Protein AF-A0A2S5KHB5-F1 (afdb_monome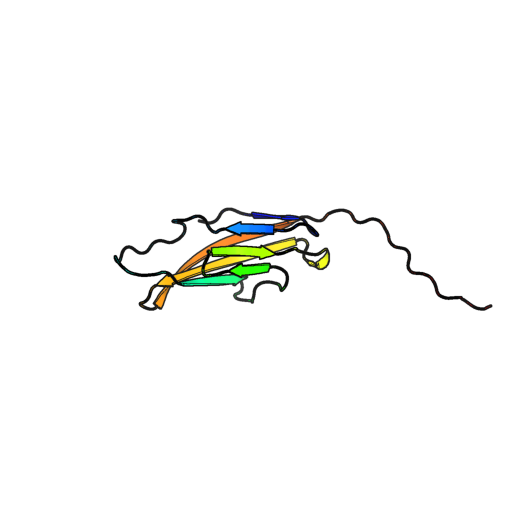r)

Radius of gyration: 19.26 Å; Cα contacts (8 Å, |Δi|>4): 192; chains: 1; bounding box: 42×36×66 Å

Solvent-accessible surface area (backbone atoms only — not comparable to full-atom values): 6586 Å² total; per-residue (Å²): 118,56,73,73,46,77,42,41,39,83,34,84,38,76,50,63,64,61,87,76,67,68,82,78,88,59,88,86,66,57,75,46,51,50,72,26,28,68,87,68,45,76,55,58,94,45,50,44,72,42,53,91,74,42,30,37,37,32,48,40,46,83,90,56,51,43,76,46,51,36,29,40,37,40,27,43,83,88,67,57,71,54,72,44,55,32,42,40,34,30,40,80,66,94,75,81,89,82,82,79,83,80,78,75,86,76,130

Sequence (107 aa):
VISAQSATEDSSFSFTVPAGTFSDVDAGDSLTYTATLADGSALPSWLSFDASTGTFSGTPDNGDVGSLSITVTATDTSGASVSSSFSLTVANTNDAPTADSVSNQSA

Mean predicted aligned error: 5.88 Å

Secondary structure (DSSP, 8-state):
-PPPEEEETTS-EEEEPPTTSS--SSTTPPPEEEEEETTSPPPPTTEEEETTTTEEEE---GGG-EEEEEEEEEE-TTS-EEEEEEEEEEE---PPPP---------

pLDDT: mean 92.15, std 9.44, range [58.28, 98.81]

InterPro domains:
  IPR006644 Dystroglycan-type cadherin-like [SM00736] (2-97)
  IPR013783 Immunoglobulin-like fold [G3DSA:2.60.40.10] (1-99)
  IPR015919 Cadherin-like superfamily [SSF49313] (4-95)

Nearest PDB structures (foldseek):
  8uf4-assembly1_C  TM=8.888E-01  e=1.451E-06  Homo sapiens
  8yt8-assembly1_O  TM=8.908E-01  e=1.802E-06  Mus musculus
  9c3c-assembly1_A  TM=7.819E-01  e=1.707E-06  Oryctolagus cuniculus
  8uf4-assembly1_A  TM=7.472E-01  e=1.233E-06  Homo sapiens
  5icu-assembly1_A  TM=4.913E-01  e=5.548E-03  Methylosinus trichosporium OB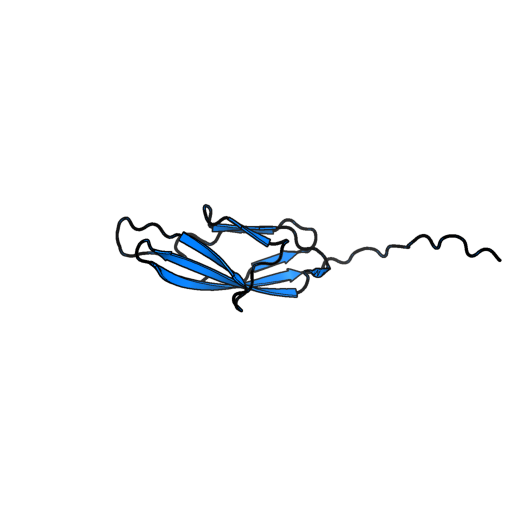3b

Organism: NCBI:txid2083153

Foldseek 3Di:
DDEAAEAEAPDKDKDADDPPPDDDPDPPKDKFKDKDFPVRHHDPPQWDADRVRNMIIGHHHPVRAAKTKMKMWIAIPVGDIDIDIYMYGYHYDDDDDDDDPPPDPDD

Structure (mmCIF, N/CA/C/O backbone):
data_AF-A0A2S5KHB5-F1
#
_entry.id   AF-A0A2S5KHB5-F1
#
loop_
_atom_site.group_PDB
_atom_site.id
_atom_site.type_symbol
_atom_site.label_atom_id
_atom_site.label_alt_id
_atom_site.label_comp_id
_atom_site.label_asym_id
_atom_site.label_entity_id
_atom_site.label_seq_id
_atom_site.pdbx_PDB_ins_code
_atom_site.Cartn_x
_atom_site.Cartn_y
_atom_site.Cartn_z
_atom_site.occupancy
_atom_site.B_iso_or_equiv
_atom_site.auth_seq_id
_atom_site.auth_comp_id
_atom_site.auth_asym_id
_atom_site.auth_atom_id
_atom_site.pdbx_PDB_model_num
ATOM 1 N N . VAL A 1 1 ? -6.945 11.264 4.454 1.00 76.94 1 VAL A N 1
ATOM 2 C CA . VAL A 1 1 ? -6.801 10.810 3.049 1.00 76.94 1 VAL A CA 1
ATOM 3 C C . VAL A 1 1 ? -5.338 10.522 2.782 1.00 76.94 1 VAL A C 1
ATOM 5 O O . VAL A 1 1 ? -4.502 11.294 3.240 1.00 76.94 1 VAL A O 1
ATOM 8 N N . ILE A 1 2 ? -5.031 9.411 2.115 1.00 93.12 2 ILE A N 1
ATOM 9 C CA . ILE A 1 2 ? -3.656 9.034 1.762 1.00 93.12 2 ILE A CA 1
ATOM 10 C C . ILE A 1 2 ? -3.280 9.722 0.440 1.00 93.12 2 ILE A C 1
ATOM 12 O O . ILE A 1 2 ? -4.051 9.688 -0.516 1.00 93.12 2 ILE A O 1
ATOM 16 N N . SER A 1 3 ? -2.115 10.369 0.386 1.00 95.69 3 SER A N 1
ATOM 17 C CA . SER A 1 3 ? -1.614 11.010 -0.839 1.00 95.69 3 SER A CA 1
ATOM 18 C C . SER A 1 3 ? -1.090 9.982 -1.843 1.00 95.69 3 SER A C 1
ATOM 20 O O . SER A 1 3 ? -0.597 8.926 -1.448 1.00 95.69 3 SER A O 1
ATOM 22 N N . ALA A 1 4 ? -1.126 10.324 -3.134 1.00 97.00 4 ALA A N 1
ATOM 23 C CA . ALA A 1 4 ? -0.526 9.514 -4.193 1.00 97.00 4 ALA A CA 1
ATOM 24 C C . ALA A 1 4 ? 0.962 9.227 -3.922 1.00 97.00 4 ALA A C 1
ATOM 26 O O . ALA A 1 4 ? 1.684 10.096 -3.430 1.00 97.00 4 ALA A O 1
ATOM 27 N N . GLN A 1 5 ? 1.394 8.012 -4.254 1.00 98.19 5 GLN A N 1
ATOM 28 C CA . GLN A 1 5 ? 2.755 7.517 -4.067 1.00 98.19 5 GLN A CA 1
ATOM 29 C C . GLN A 1 5 ? 3.390 7.152 -5.414 1.00 98.19 5 GLN A C 1
ATOM 31 O O . GLN A 1 5 ? 2.696 6.904 -6.404 1.00 98.19 5 GLN A O 1
ATOM 36 N N . SER A 1 6 ? 4.718 7.088 -5.440 1.00 97.56 6 SER A N 1
ATOM 37 C CA . SER A 1 6 ? 5.492 6.639 -6.596 1.00 97.56 6 SER A CA 1
ATOM 38 C C . SER A 1 6 ? 6.537 5.610 -6.184 1.00 97.56 6 SER A C 1
ATOM 40 O O . SER A 1 6 ? 7.209 5.790 -5.168 1.00 97.56 6 SER A O 1
ATOM 42 N N . ALA A 1 7 ? 6.701 4.581 -7.003 1.00 97.62 7 ALA A N 1
ATOM 43 C CA . ALA A 1 7 ? 7.808 3.638 -6.971 1.00 97.62 7 ALA A CA 1
ATOM 44 C C . ALA A 1 7 ? 8.555 3.696 -8.309 1.00 97.62 7 ALA A C 1
ATOM 46 O O . ALA A 1 7 ? 8.032 4.204 -9.302 1.00 97.62 7 ALA A O 1
ATOM 47 N N . THR A 1 8 ? 9.761 3.153 -8.330 1.00 97.69 8 THR A N 1
ATOM 48 C CA . THR A 1 8 ? 10.547 2.959 -9.549 1.00 97.69 8 THR A CA 1
ATOM 49 C C . THR A 1 8 ? 10.814 1.468 -9.667 1.00 97.69 8 THR A C 1
ATOM 51 O O . THR A 1 8 ? 11.104 0.838 -8.647 1.00 97.69 8 THR A O 1
ATOM 54 N N . GLU A 1 9 ? 10.692 0.903 -10.867 1.00 96.38 9 GLU A N 1
ATOM 55 C CA . GLU A 1 9 ? 11.093 -0.489 -11.094 1.00 96.38 9 GLU A CA 1
ATOM 56 C C . GLU A 1 9 ? 12.548 -0.728 -10.657 1.00 96.38 9 GLU A C 1
ATOM 58 O O . GLU A 1 9 ? 13.361 0.204 -10.588 1.00 96.38 9 GLU A O 1
ATOM 63 N N . ASP A 1 10 ? 12.832 -1.960 -10.243 1.00 95.88 10 ASP A N 1
ATOM 64 C CA . ASP A 1 10 ? 14.114 -2.421 -9.692 1.00 95.88 10 ASP A CA 1
ATOM 65 C C . ASP A 1 10 ? 14.593 -1.692 -8.426 1.00 95.88 10 ASP A C 1
ATOM 67 O O . ASP A 1 10 ? 15.689 -1.942 -7.915 1.00 95.88 10 ASP A O 1
ATOM 71 N N . SER A 1 11 ? 13.765 -0.810 -7.863 1.00 96.75 11 SER A N 1
ATOM 72 C CA . SER A 1 11 ? 14.075 -0.040 -6.661 1.00 96.75 11 SER A CA 1
ATOM 73 C C . SER A 1 11 ? 13.170 -0.440 -5.503 1.00 96.75 11 SER A C 1
ATOM 75 O O . SER A 1 11 ? 11.955 -0.563 -5.648 1.00 96.75 11 SER A O 1
ATOM 77 N N . SER A 1 12 ? 13.756 -0.598 -4.314 1.00 97.88 12 SER A N 1
ATOM 78 C CA . SER A 1 12 ? 12.982 -0.901 -3.110 1.00 97.88 12 SER A CA 1
ATOM 79 C C . SER A 1 12 ? 12.012 0.237 -2.791 1.00 97.88 12 SER A C 1
ATOM 81 O O . SER A 1 12 ? 12.430 1.371 -2.538 1.00 97.88 12 SER A O 1
ATOM 83 N N . PHE A 1 13 ? 10.729 -0.085 -2.736 1.00 98.44 13 PHE A N 1
ATOM 84 C CA . PHE A 1 13 ? 9.656 0.775 -2.272 1.00 98.44 13 PHE A CA 1
ATOM 85 C C . PHE A 1 13 ? 9.358 0.500 -0.794 1.00 98.44 13 PHE A C 1
ATOM 87 O O . PHE A 1 13 ? 9.298 -0.652 -0.359 1.00 98.44 13 PHE A O 1
ATOM 94 N N . SER A 1 14 ? 9.150 1.565 -0.020 1.00 98.38 14 SER A N 1
ATOM 95 C CA . SER A 1 14 ? 8.672 1.494 1.361 1.00 98.38 14 SER A CA 1
ATOM 96 C C . SER A 1 14 ? 7.821 2.719 1.673 1.00 98.38 14 SER A C 1
ATOM 98 O O . SER A 1 14 ? 8.253 3.853 1.457 1.00 98.38 14 SER A O 1
ATOM 100 N N . PHE A 1 15 ? 6.608 2.493 2.167 1.00 98.19 15 PHE A N 1
ATOM 101 C CA . PHE A 1 15 ? 5.667 3.551 2.515 1.00 98.19 15 PHE A CA 1
ATOM 102 C C . PHE A 1 15 ? 4.806 3.140 3.706 1.00 98.19 15 PHE A C 1
ATOM 104 O O . PHE A 1 15 ? 4.059 2.168 3.635 1.00 98.19 15 PHE A O 1
ATOM 111 N N . THR A 1 16 ? 4.857 3.918 4.783 1.00 97.94 16 THR A N 1
ATOM 112 C CA . THR A 1 16 ? 3.997 3.723 5.953 1.00 97.94 16 THR A CA 1
ATOM 113 C C . THR A 1 16 ? 2.800 4.66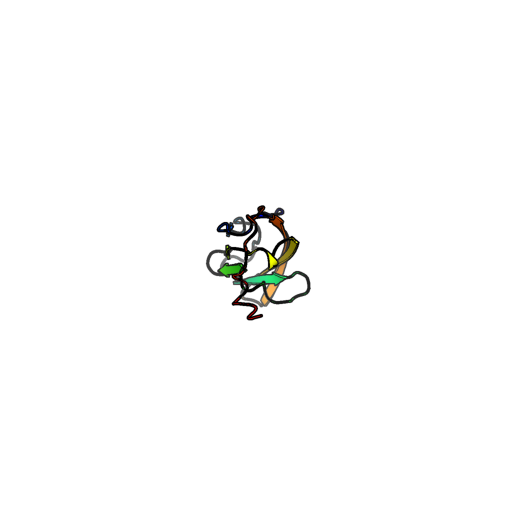1 5.884 1.00 97.94 16 THR A C 1
ATOM 115 O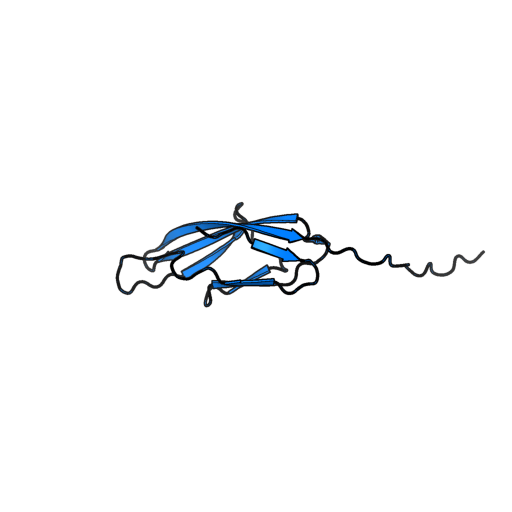 O . THR A 1 16 ? 2.960 5.872 5.709 1.00 97.94 16 THR A O 1
ATOM 118 N N . VAL A 1 17 ? 1.595 4.111 6.055 1.00 96.44 17 VAL A N 1
ATOM 119 C CA . VAL A 1 17 ? 0.359 4.897 6.150 1.00 96.44 17 VAL A CA 1
ATOM 120 C C . VAL A 1 17 ? 0.502 5.907 7.299 1.00 96.44 17 VAL A C 1
ATOM 122 O O . VAL A 1 17 ? 0.788 5.499 8.427 1.00 96.44 17 VAL A O 1
ATOM 125 N N . PRO A 1 18 ? 0.309 7.220 7.060 1.00 94.81 18 PRO A N 1
ATOM 126 C CA . PRO A 1 18 ? 0.481 8.226 8.100 1.00 94.81 18 PRO A CA 1
ATOM 127 C C . PRO A 1 18 ? -0.404 7.957 9.317 1.00 94.81 18 PRO A C 1
ATOM 129 O O . PRO A 1 18 ? -1.600 7.672 9.181 1.00 94.81 18 PRO A O 1
ATOM 132 N N . ALA A 1 19 ? 0.167 8.110 10.512 1.00 89.75 19 ALA A N 1
ATOM 133 C CA . ALA A 1 19 ? -0.599 8.050 11.750 1.00 89.75 19 ALA A CA 1
ATOM 134 C C . ALA A 1 19 ? -1.757 9.065 11.713 1.00 89.75 19 ALA A C 1
ATOM 136 O O . ALA A 1 19 ? -1.608 10.179 11.210 1.00 89.75 19 ALA A O 1
ATOM 137 N N . GLY A 1 20 ? -2.925 8.669 12.222 1.00 88.62 20 GLY A N 1
ATOM 138 C CA . GLY A 1 20 ? -4.134 9.498 12.181 1.00 88.62 20 GLY A CA 1
ATOM 139 C C . GLY A 1 20 ? -4.857 9.520 10.829 1.00 88.62 20 GLY A C 1
ATOM 140 O O . GLY A 1 20 ? -5.839 10.242 10.690 1.00 88.62 20 GLY A O 1
ATOM 141 N N . THR A 1 21 ? -4.429 8.723 9.838 1.00 91.69 21 THR A N 1
ATOM 142 C CA . THR A 1 21 ? -5.241 8.481 8.626 1.00 91.69 21 THR A CA 1
ATOM 143 C C . THR A 1 21 ? -6.595 7.870 8.985 1.00 91.69 21 THR A C 1
ATOM 145 O O . THR A 1 21 ? -7.605 8.203 8.366 1.00 91.69 21 THR A O 1
ATOM 148 N N . PHE A 1 22 ? -6.596 7.007 9.999 1.00 92.38 22 PHE A N 1
ATOM 149 C CA . PHE A 1 22 ? -7.770 6.384 10.586 1.00 92.38 22 PHE A CA 1
ATOM 150 C C . PHE A 1 22 ? -7.745 6.634 12.093 1.00 92.38 22 PHE A C 1
ATOM 152 O O . PHE A 1 22 ? -6.676 6.629 12.709 1.00 92.38 22 PHE A O 1
ATOM 159 N N . SER A 1 23 ? -8.912 6.881 12.674 1.00 87.94 23 SER A N 1
ATOM 160 C CA . SER A 1 23 ? -9.080 7.120 14.104 1.00 87.94 23 SER A CA 1
ATOM 161 C C . SER A 1 23 ? -10.428 6.583 14.543 1.00 87.94 23 SER A C 1
ATOM 163 O O . SER A 1 23 ? -11.418 6.827 13.852 1.00 87.94 23 SER A O 1
ATOM 165 N N . ASP A 1 24 ? -10.449 5.936 15.700 1.00 82.44 24 ASP A N 1
ATOM 166 C CA . ASP A 1 24 ? -11.677 5.585 16.396 1.00 82.44 24 ASP A CA 1
ATOM 167 C C . ASP A 1 24 ? -11.909 6.557 17.562 1.00 82.44 24 ASP A C 1
ATOM 169 O O . ASP A 1 24 ? -10.950 6.988 18.212 1.00 82.44 24 ASP A O 1
ATOM 173 N N . VAL A 1 25 ? -13.161 6.962 17.781 1.00 83.31 25 VAL A N 1
ATOM 174 C CA . VAL A 1 25 ? -13.541 7.839 18.900 1.00 83.31 25 VAL A CA 1
ATOM 175 C C . VAL A 1 25 ? -13.743 7.043 20.191 1.00 83.31 25 VAL A C 1
ATOM 177 O O . VAL A 1 25 ? -13.639 7.615 21.281 1.00 83.31 25 VAL A O 1
ATOM 180 N N . ASP A 1 26 ? -13.988 5.739 20.080 1.00 82.50 26 ASP A N 1
ATOM 181 C CA . ASP A 1 26 ? -14.226 4.852 21.203 1.00 82.50 26 ASP A CA 1
ATOM 182 C C . ASP A 1 26 ? -12.896 4.476 21.874 1.00 82.50 26 ASP A C 1
ATOM 184 O O . ASP A 1 26 ? -11.995 3.835 21.328 1.00 82.50 26 ASP A O 1
ATOM 188 N N . ALA A 1 27 ? -12.731 4.962 23.106 1.00 76.88 27 ALA A N 1
ATOM 189 C CA . ALA A 1 27 ? -11.485 4.821 23.841 1.00 76.88 27 ALA A CA 1
ATOM 190 C C . ALA A 1 27 ? -11.211 3.351 24.194 1.00 76.88 27 ALA A C 1
ATOM 192 O O . ALA A 1 27 ? -11.953 2.736 24.959 1.00 76.88 27 ALA A O 1
ATOM 193 N N . GLY A 1 28 ? -10.083 2.830 23.710 1.00 75.25 28 GLY A N 1
ATOM 194 C CA . GLY A 1 28 ? -9.650 1.453 23.951 1.00 75.25 28 GLY A CA 1
ATOM 195 C C . GLY A 1 28 ? -9.825 0.529 22.750 1.00 75.25 28 GLY A C 1
ATOM 196 O O . GLY A 1 28 ? -9.306 -0.587 22.799 1.00 75.25 28 GLY A O 1
ATOM 197 N N . ASP A 1 29 ? -10.462 0.994 21.673 1.00 83.19 29 ASP A N 1
ATOM 198 C CA . ASP A 1 29 ? -10.534 0.223 20.440 1.00 83.19 29 ASP A CA 1
ATOM 199 C C . ASP A 1 29 ? -9.208 0.219 19.679 1.00 83.19 29 ASP A C 1
ATOM 201 O O . ASP A 1 29 ? -8.497 1.220 19.546 1.00 83.19 29 ASP A O 1
ATOM 205 N N . SER A 1 30 ? -8.860 -0.970 19.192 1.00 86.88 30 SER A N 1
ATOM 206 C CA . SER A 1 30 ? -7.719 -1.195 18.316 1.00 86.88 30 SER A CA 1
ATOM 207 C C . SER A 1 30 ? -8.205 -1.365 16.886 1.00 86.88 30 SER A C 1
ATOM 209 O O . SER A 1 30 ? -9.080 -2.193 16.632 1.00 86.88 30 SER A O 1
ATOM 211 N N . LEU A 1 31 ? -7.587 -0.652 15.949 1.00 93.38 31 LEU A N 1
ATOM 212 C CA . LEU A 1 31 ? -7.876 -0.818 14.530 1.00 93.38 31 LEU A CA 1
ATOM 213 C C . LEU A 1 31 ? -7.042 -1.951 13.932 1.00 93.38 31 LEU A C 1
ATOM 215 O O . LEU A 1 31 ? -5.822 -2.006 14.101 1.00 93.38 31 LEU A O 1
ATOM 219 N N . THR A 1 32 ? -7.708 -2.825 13.187 1.00 94.81 32 THR A N 1
ATOM 220 C CA . THR A 1 32 ? -7.071 -3.817 12.318 1.00 94.81 32 THR A CA 1
ATOM 221 C C . THR A 1 32 ? -7.056 -3.307 10.883 1.00 94.81 32 THR A C 1
ATOM 223 O O . THR A 1 32 ? -8.037 -2.731 10.413 1.00 94.81 32 THR A O 1
ATOM 226 N N . TYR A 1 33 ? -5.937 -3.500 10.182 1.00 96.69 33 TYR A N 1
ATOM 227 C CA . TYR A 1 33 ? -5.742 -2.968 8.833 1.00 96.69 33 TYR A CA 1
ATOM 228 C C . TYR A 1 33 ? -5.680 -4.073 7.785 1.00 96.69 33 TYR A C 1
ATOM 230 O O . TYR A 1 33 ? -5.055 -5.112 7.984 1.00 96.69 33 TYR A O 1
ATOM 238 N N . THR A 1 34 ? -6.273 -3.807 6.626 1.00 97.94 34 THR A N 1
ATOM 239 C CA . THR A 1 34 ? -6.115 -4.611 5.409 1.00 97.94 34 THR A CA 1
ATOM 240 C C . THR A 1 34 ? -5.844 -3.699 4.217 1.00 97.94 34 THR A C 1
ATOM 242 O O . THR A 1 34 ? -6.197 -2.518 4.241 1.00 97.94 34 THR A O 1
ATOM 245 N N . ALA A 1 35 ? -5.214 -4.240 3.175 1.00 98.44 35 ALA A N 1
ATOM 246 C CA . ALA A 1 35 ? -4.958 -3.526 1.932 1.00 98.44 35 ALA A CA 1
ATOM 247 C C . ALA A 1 35 ? -5.262 -4.418 0.723 1.00 98.44 35 ALA A C 1
ATOM 249 O O . ALA A 1 35 ? -4.906 -5.595 0.701 1.00 98.44 35 ALA A O 1
ATOM 250 N N . THR A 1 36 ? -5.927 -3.842 -0.274 1.00 98.75 36 THR A N 1
ATOM 251 C CA . THR A 1 36 ? -6.329 -4.494 -1.534 1.00 98.75 36 THR A CA 1
ATOM 252 C C . THR A 1 36 ? -6.196 -3.504 -2.685 1.00 98.75 36 THR A C 1
ATOM 254 O O . THR A 1 36 ? -6.000 -2.305 -2.456 1.00 98.75 36 THR A O 1
ATOM 257 N N . LEU A 1 37 ? -6.308 -3.974 -3.926 1.00 98.56 37 LEU A N 1
ATOM 258 C CA . LEU A 1 37 ? -6.590 -3.067 -5.034 1.00 98.56 37 LEU A CA 1
ATOM 259 C C . LEU A 1 37 ? -8.025 -2.531 -4.923 1.00 98.56 37 LEU A C 1
ATOM 261 O O . LEU A 1 37 ? -8.880 -3.098 -4.244 1.00 98.56 37 LEU A O 1
ATOM 265 N N . ALA A 1 38 ? -8.298 -1.402 -5.571 1.00 97.56 38 ALA A N 1
ATOM 266 C CA . ALA A 1 38 ? -9.581 -0.712 -5.463 1.00 97.56 38 ALA A CA 1
ATOM 267 C C . ALA A 1 38 ? -10.764 -1.493 -6.058 1.00 97.56 38 ALA A C 1
ATOM 269 O O . ALA A 1 38 ? -11.907 -1.210 -5.710 1.00 97.56 38 ALA A O 1
ATOM 270 N N . ASP A 1 39 ? -10.501 -2.476 -6.918 1.00 97.38 39 ASP A N 1
ATOM 271 C CA . ASP A 1 39 ? -11.494 -3.430 -7.425 1.00 97.38 39 ASP A CA 1
ATOM 272 C C . ASP A 1 39 ? -11.730 -4.624 -6.475 1.00 97.38 39 ASP A C 1
ATOM 274 O O . ASP A 1 39 ? -12.554 -5.493 -6.762 1.00 97.38 39 ASP A O 1
ATOM 278 N N . GLY A 1 40 ? -11.037 -4.657 -5.333 1.00 97.56 40 GLY A N 1
ATOM 279 C CA . GLY A 1 40 ? -11.108 -5.711 -4.327 1.00 97.56 40 GLY A CA 1
ATOM 280 C C . GLY A 1 40 ? -10.162 -6.885 -4.575 1.00 97.56 40 GLY A C 1
ATOM 281 O O . GLY A 1 40 ? -10.167 -7.829 -3.781 1.00 97.56 40 GLY A O 1
ATOM 282 N N . SER A 1 41 ? -9.345 -6.867 -5.634 1.00 98.38 41 SER A N 1
ATOM 283 C CA . SER A 1 41 ? -8.350 -7.918 -5.841 1.00 98.38 41 SER A CA 1
ATOM 284 C C . SER A 1 41 ? -7.220 -7.842 -4.809 1.00 98.38 41 SER A C 1
ATOM 286 O O . SER A 1 41 ? -6.972 -6.812 -4.172 1.00 98.38 41 SER A O 1
ATOM 288 N N . ALA A 1 42 ? -6.487 -8.947 -4.665 1.00 98.31 42 ALA A N 1
ATOM 289 C CA . ALA A 1 42 ? -5.256 -8.958 -3.884 1.00 98.31 42 ALA A CA 1
ATOM 290 C C . ALA A 1 42 ? -4.226 -7.973 -4.462 1.00 98.31 42 ALA A C 1
ATOM 292 O O . ALA A 1 42 ? -4.253 -7.664 -5.657 1.00 98.31 42 ALA A O 1
ATOM 293 N N . LEU A 1 43 ? -3.313 -7.507 -3.606 1.00 98.56 43 LEU A N 1
ATOM 294 C CA . LEU A 1 43 ? -2.152 -6.741 -4.052 1.00 98.56 43 LEU A CA 1
ATOM 295 C C . LEU A 1 43 ? -1.286 -7.599 -4.997 1.00 98.56 43 LEU A C 1
ATOM 297 O O . LEU A 1 43 ? -1.219 -8.821 -4.813 1.00 98.56 43 LEU A O 1
ATOM 301 N N . PRO A 1 44 ? -0.614 -6.987 -5.989 1.00 98.31 44 PRO A N 1
ATOM 302 C CA . PRO A 1 44 ? 0.387 -7.671 -6.801 1.00 98.31 44 PRO A CA 1
ATOM 303 C C . PRO A 1 44 ? 1.464 -8.327 -5.934 1.00 98.31 44 PRO A C 1
ATOM 305 O O . PRO A 1 44 ? 1.797 -7.822 -4.864 1.00 98.31 44 PRO A O 1
ATOM 308 N N . SER A 1 45 ? 2.051 -9.429 -6.405 1.00 98.06 45 SER A N 1
ATOM 309 C CA . SER A 1 45 ? 3.002 -10.227 -5.615 1.00 98.06 45 SER A CA 1
ATOM 310 C C . SER A 1 45 ? 4.251 -9.467 -5.166 1.00 98.06 45 SER A C 1
ATOM 312 O O . SER A 1 45 ? 4.865 -9.855 -4.175 1.00 98.06 45 SER A O 1
ATOM 314 N N . TRP A 1 46 ? 4.632 -8.403 -5.876 1.00 98.31 46 TRP A N 1
ATOM 315 C CA . TRP A 1 46 ? 5.770 -7.561 -5.512 1.00 98.31 46 TRP A CA 1
ATOM 316 C C . TRP A 1 46 ? 5.471 -6.602 -4.355 1.00 98.31 46 TRP A C 1
ATOM 318 O O . TRP A 1 46 ? 6.414 -6.113 -3.739 1.00 98.31 46 TRP A O 1
ATOM 328 N N . LEU A 1 47 ? 4.195 -6.325 -4.053 1.00 98.69 47 LEU A N 1
ATOM 329 C CA . LEU A 1 47 ? 3.769 -5.333 -3.068 1.00 98.69 47 LEU A CA 1
ATOM 330 C C . LEU A 1 47 ? 3.125 -6.005 -1.851 1.00 98.69 47 LEU A C 1
ATOM 332 O O . LEU A 1 47 ? 1.992 -6.481 -1.893 1.00 98.69 47 LEU A O 1
ATOM 336 N N . SER A 1 48 ? 3.836 -5.979 -0.730 1.00 98.62 48 SER A N 1
ATOM 337 C CA . SER A 1 48 ? 3.364 -6.484 0.558 1.00 98.62 48 SER A CA 1
ATOM 338 C C . SER A 1 48 ? 2.843 -5.352 1.439 1.00 98.62 48 SER A C 1
ATOM 340 O O . SER A 1 48 ? 3.379 -4.244 1.406 1.00 98.62 48 SER A O 1
ATOM 342 N N . PHE A 1 49 ? 1.834 -5.638 2.264 1.00 98.69 49 PHE A N 1
ATOM 343 C CA . PHE A 1 49 ? 1.344 -4.739 3.309 1.00 98.69 49 PHE A CA 1
ATOM 344 C C . PHE A 1 49 ? 1.441 -5.418 4.675 1.00 98.69 49 PHE A C 1
ATOM 346 O O . PHE A 1 49 ? 0.767 -6.414 4.941 1.00 98.69 49 PHE A O 1
ATOM 353 N N . ASP A 1 50 ? 2.265 -4.859 5.555 1.00 98.25 50 ASP A N 1
ATOM 354 C CA . ASP A 1 50 ? 2.339 -5.260 6.953 1.00 98.25 50 ASP A CA 1
ATOM 355 C C . ASP A 1 50 ? 1.279 -4.505 7.760 1.00 98.25 50 ASP A C 1
ATOM 357 O O . ASP A 1 50 ? 1.436 -3.328 8.086 1.00 98.25 50 ASP A O 1
ATOM 361 N N . ALA A 1 51 ? 0.200 -5.205 8.106 1.00 96.25 51 ALA A N 1
ATOM 362 C CA . ALA A 1 51 ? -0.914 -4.651 8.869 1.00 96.25 51 ALA A CA 1
ATOM 363 C C . ALA A 1 51 ? -0.541 -4.228 10.301 1.00 96.25 51 ALA A C 1
ATOM 365 O O . ALA A 1 51 ? -1.245 -3.406 10.885 1.00 96.25 51 ALA A O 1
ATOM 366 N N . SER A 1 52 ? 0.540 -4.768 10.874 1.00 94.44 52 SER A N 1
ATOM 367 C CA . SER A 1 52 ? 0.971 -4.425 12.234 1.00 94.44 52 SER A CA 1
ATOM 368 C C . SER A 1 52 ? 1.654 -3.060 12.299 1.00 94.44 52 SER A C 1
ATOM 370 O O . SER A 1 52 ? 1.505 -2.336 13.282 1.00 94.44 52 SER A O 1
ATOM 372 N N . THR A 1 53 ? 2.366 -2.690 11.232 1.00 95.19 53 THR A N 1
ATOM 373 C CA . THR A 1 53 ? 3.075 -1.410 11.119 1.00 95.19 53 THR A CA 1
ATOM 374 C C . THR A 1 53 ? 2.382 -0.422 10.181 1.00 95.19 53 THR A C 1
ATOM 376 O O . THR A 1 53 ? 2.740 0.753 10.165 1.00 95.19 53 THR A O 1
ATOM 379 N N . GLY A 1 54 ? 1.403 -0.874 9.393 1.00 96.38 54 GLY A N 1
ATOM 380 C CA . GLY A 1 54 ? 0.766 -0.082 8.343 1.00 96.38 54 GLY A CA 1
ATOM 381 C C . GLY A 1 54 ? 1.707 0.220 7.174 1.00 96.38 54 GLY A C 1
ATOM 382 O O . GLY A 1 54 ? 1.553 1.256 6.525 1.00 96.38 54 GLY A O 1
ATOM 383 N N . THR A 1 55 ? 2.703 -0.637 6.932 1.00 98.25 55 THR A N 1
ATOM 384 C CA . THR A 1 55 ? 3.775 -0.376 5.961 1.00 98.25 55 THR A CA 1
ATOM 385 C C . THR A 1 55 ? 3.618 -1.221 4.707 1.00 98.25 55 THR A C 1
ATOM 387 O O . THR A 1 55 ? 3.588 -2.448 4.760 1.00 98.25 55 THR A O 1
ATOM 390 N N . PHE A 1 56 ? 3.568 -0.548 3.564 1.00 98.69 56 PHE A N 1
ATOM 391 C CA . PHE A 1 56 ? 3.768 -1.143 2.255 1.00 98.69 56 PHE A CA 1
ATOM 392 C C . PHE A 1 56 ? 5.259 -1.295 1.970 1.00 98.69 56 PHE A C 1
ATOM 394 O O . PHE A 1 56 ? 6.030 -0.366 2.210 1.00 98.69 56 PHE A O 1
ATOM 401 N N . SER A 1 57 ? 5.663 -2.436 1.422 1.00 98.81 57 SER A N 1
ATOM 402 C CA . SER A 1 57 ? 7.037 -2.666 0.967 1.00 98.81 57 SER A CA 1
ATOM 403 C C . SER A 1 57 ? 7.080 -3.603 -0.232 1.00 98.81 57 SER A C 1
ATOM 405 O O . SER A 1 57 ? 6.195 -4.442 -0.399 1.00 98.81 57 SER A O 1
ATOM 407 N N . GLY A 1 58 ? 8.092 -3.445 -1.080 1.00 98.38 58 GLY A N 1
ATOM 408 C CA . GLY A 1 58 ? 8.200 -4.226 -2.305 1.00 98.38 58 GLY A CA 1
ATOM 409 C C . GLY A 1 58 ? 9.2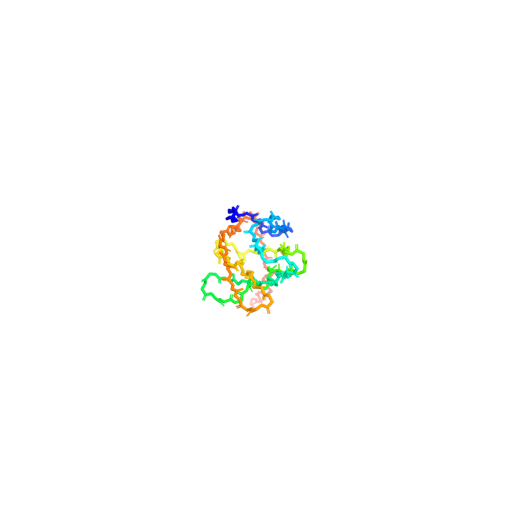86 -3.736 -3.246 1.00 98.38 58 GLY A C 1
ATOM 410 O O . GLY A 1 58 ? 9.874 -2.685 -3.011 1.00 98.38 58 GLY A O 1
ATOM 411 N N . THR A 1 59 ? 9.508 -4.473 -4.328 1.00 98.44 59 THR A N 1
ATOM 412 C CA . THR A 1 59 ? 10.353 -4.043 -5.450 1.00 98.44 59 THR A CA 1
ATOM 413 C C . THR A 1 59 ? 9.623 -4.418 -6.739 1.00 98.44 59 THR A C 1
ATOM 415 O O . THR A 1 59 ? 9.559 -5.612 -7.029 1.00 98.44 59 THR A O 1
ATOM 418 N N . PRO A 1 60 ? 9.021 -3.455 -7.459 1.00 97.81 60 PRO A N 1
ATOM 419 C CA . PRO A 1 60 ? 8.353 -3.742 -8.725 1.00 97.81 60 PRO A CA 1
ATOM 420 C C . PRO A 1 60 ? 9.373 -4.091 -9.811 1.00 97.81 60 PRO A C 1
ATOM 422 O O . PRO A 1 60 ? 10.483 -3.552 -9.802 1.00 97.81 60 PRO A O 1
ATOM 425 N N . ASP A 1 61 ? 8.986 -4.951 -10.748 1.00 96.75 61 ASP A N 1
ATOM 426 C CA . ASP A 1 61 ? 9.760 -5.239 -11.957 1.00 96.75 61 ASP A CA 1
ATOM 427 C C . ASP A 1 61 ? 9.200 -4.495 -13.184 1.00 96.75 61 ASP A C 1
ATOM 429 O O . ASP A 1 61 ? 8.227 -3.740 -13.102 1.00 96.75 61 ASP A O 1
ATOM 433 N N . ASN A 1 62 ? 9.818 -4.701 -14.347 1.00 93.69 62 ASN A N 1
ATOM 434 C CA . ASN A 1 62 ? 9.389 -4.056 -15.589 1.00 93.69 62 ASN A CA 1
ATOM 435 C C . ASN A 1 62 ? 7.959 -4.444 -16.030 1.00 93.69 62 ASN A C 1
ATOM 437 O O . ASN A 1 62 ? 7.294 -3.687 -16.740 1.00 93.69 62 ASN A O 1
ATOM 441 N N . GLY A 1 63 ? 7.451 -5.610 -15.622 1.00 94.88 63 GLY A N 1
ATOM 442 C CA . GLY A 1 63 ? 6.063 -6.023 -15.846 1.00 94.88 63 GLY A CA 1
ATOM 443 C C . GLY A 1 63 ? 5.049 -5.263 -14.986 1.00 94.88 63 GLY A C 1
ATOM 444 O O . GLY A 1 63 ? 3.865 -5.241 -15.326 1.00 94.88 63 GLY A O 1
ATOM 445 N N . ASP A 1 64 ? 5.506 -4.607 -13.919 1.00 97.06 64 ASP A N 1
ATOM 446 C CA . ASP A 1 64 ? 4.676 -3.879 -12.958 1.00 97.06 64 ASP A CA 1
ATOM 447 C C . ASP A 1 64 ? 4.539 -2.377 -13.262 1.00 97.06 64 ASP A C 1
ATOM 449 O O . ASP A 1 64 ? 3.819 -1.661 -12.556 1.00 97.06 64 ASP A O 1
ATOM 453 N N . VAL A 1 65 ? 5.206 -1.877 -14.308 1.00 97.25 65 VAL A N 1
ATOM 454 C CA . VAL A 1 65 ? 5.121 -0.474 -14.741 1.00 97.25 65 VAL A CA 1
ATOM 455 C C . VAL A 1 65 ? 3.679 -0.077 -15.032 1.00 97.25 65 VAL A C 1
ATOM 457 O O . VAL A 1 65 ? 2.975 -0.701 -15.826 1.00 97.25 65 VAL A O 1
ATOM 460 N N . GLY A 1 66 ? 3.253 1.039 -14.443 1.00 97.00 66 GLY A N 1
ATOM 461 C CA . GLY A 1 66 ? 1.897 1.547 -14.599 1.00 97.00 66 GLY A CA 1
ATOM 462 C C . GLY A 1 66 ? 1.365 2.178 -13.323 1.00 97.00 66 GLY A C 1
ATOM 463 O O . GLY A 1 66 ? 2.113 2.734 -12.519 1.00 97.00 66 GLY A O 1
ATOM 464 N N . SER A 1 67 ? 0.048 2.127 -13.142 1.00 97.94 67 SER A N 1
ATOM 465 C CA . SER A 1 67 ? -0.617 2.695 -11.970 1.00 97.94 67 SER A CA 1
ATOM 466 C C . SER A 1 67 ? -1.510 1.665 -11.295 1.00 97.94 67 SER A C 1
ATOM 468 O O . SER A 1 67 ? -2.351 1.040 -11.938 1.00 97.94 67 SER A O 1
ATOM 470 N N . LEU A 1 68 ? -1.366 1.558 -9.978 1.00 98.38 68 LEU A N 1
ATOM 471 C CA . LEU A 1 68 ? -2.246 0.802 -9.097 1.00 98.38 68 LEU A CA 1
ATOM 472 C C . LEU A 1 68 ? -3.154 1.766 -8.338 1.00 98.38 68 LEU A C 1
ATOM 474 O O . LEU A 1 68 ? -2.709 2.820 -7.882 1.00 98.38 68 LEU A O 1
ATOM 478 N N . SER A 1 69 ? -4.415 1.385 -8.154 1.00 98.38 69 SER A N 1
ATOM 479 C CA . SER A 1 69 ? -5.310 2.038 -7.199 1.00 98.38 69 SER A CA 1
ATOM 480 C C . SER A 1 69 ? -5.455 1.119 -5.999 1.00 98.38 69 SER A C 1
ATOM 482 O O . SER A 1 69 ? -5.983 0.020 -6.140 1.00 98.38 69 SER A O 1
ATOM 484 N N . ILE A 1 70 ? -4.969 1.547 -4.839 1.00 98.50 70 ILE A N 1
ATOM 485 C CA . ILE A 1 70 ? -4.901 0.744 -3.614 1.00 98.50 70 ILE A CA 1
ATOM 486 C C . ILE A 1 70 ? -5.906 1.295 -2.614 1.00 98.50 70 ILE A C 1
ATOM 488 O O . ILE A 1 70 ? -6.034 2.510 -2.473 1.00 98.50 70 ILE A O 1
ATOM 492 N N . THR A 1 71 ? -6.582 0.408 -1.893 1.00 98.44 71 THR A N 1
ATOM 493 C CA . THR A 1 71 ? -7.502 0.743 -0.806 1.00 98.44 71 THR A CA 1
ATOM 494 C C . THR A 1 71 ? -7.001 0.133 0.494 1.00 98.44 71 THR A C 1
ATOM 496 O O . THR A 1 71 ? -6.805 -1.079 0.580 1.00 98.44 71 THR A O 1
ATOM 499 N N . VAL A 1 72 ? -6.821 0.979 1.510 1.00 98.19 72 VAL A N 1
ATOM 500 C CA . VAL A 1 72 ? -6.555 0.570 2.893 1.00 98.19 72 VAL A CA 1
ATOM 501 C C . VAL A 1 72 ? -7.856 0.647 3.672 1.00 98.19 72 VAL A C 1
ATOM 503 O O . VAL A 1 72 ? -8.521 1.684 3.643 1.00 98.19 72 VAL A O 1
ATOM 506 N N . THR A 1 73 ? -8.191 -0.419 4.389 1.00 97.69 73 THR A N 1
ATOM 507 C CA . THR A 1 73 ? -9.394 -0.511 5.221 1.00 97.69 73 THR A CA 1
ATOM 508 C C . THR A 1 73 ? -8.986 -0.721 6.670 1.00 97.69 73 THR A C 1
ATOM 510 O O . THR A 1 73 ? -8.258 -1.668 6.972 1.00 97.69 73 THR A O 1
ATOM 513 N N . ALA A 1 74 ? -9.466 0.150 7.554 1.00 96.62 74 ALA A N 1
ATOM 514 C CA . ALA A 1 74 ? -9.360 0.014 8.999 1.00 96.62 74 ALA A CA 1
ATOM 515 C C . ALA A 1 74 ? -10.685 -0.517 9.551 1.00 96.62 74 ALA A C 1
ATOM 517 O O . ALA A 1 74 ? -11.740 -0.020 9.159 1.00 96.62 74 ALA A O 1
ATOM 518 N N . THR A 1 75 ? -10.630 -1.514 10.432 1.00 95.81 75 THR A N 1
ATOM 519 C CA . THR A 1 75 ? -11.805 -2.119 11.079 1.00 95.81 75 THR A CA 1
ATOM 520 C C . THR A 1 75 ? -11.623 -2.125 12.590 1.00 95.81 75 THR A C 1
ATOM 522 O O . THR A 1 75 ? -10.566 -2.550 13.070 1.00 95.81 75 THR A O 1
ATOM 525 N N . ASP A 1 76 ? -12.628 -1.642 13.315 1.00 94.31 76 ASP A N 1
ATOM 526 C CA . ASP A 1 76 ? -12.662 -1.636 14.779 1.00 94.31 76 ASP A CA 1
ATOM 527 C C . ASP A 1 76 ? -12.949 -3.036 15.357 1.00 94.31 76 ASP A C 1
ATOM 529 O O . ASP A 1 76 ? -13.155 -4.018 14.634 1.00 94.31 76 ASP A O 1
ATOM 533 N N . THR A 1 77 ? -12.948 -3.149 16.686 1.00 92.19 77 THR A N 1
ATOM 534 C CA . THR A 1 77 ? -13.191 -4.429 17.372 1.00 92.19 77 THR A CA 1
ATOM 535 C C . THR A 1 77 ? -14.649 -4.897 17.275 1.00 92.19 77 THR A C 1
ATOM 537 O O . THR A 1 77 ? -14.930 -6.087 17.438 1.00 92.19 77 THR A O 1
ATOM 540 N N . SER A 1 78 ? -15.564 -3.978 16.962 1.00 91.88 78 SER A N 1
ATOM 541 C CA . SER A 1 78 ? -16.994 -4.215 16.755 1.00 91.88 78 SER A CA 1
ATOM 542 C C . SER A 1 78 ? -17.329 -4.626 15.313 1.00 91.88 78 SER A C 1
ATOM 544 O O . SER A 1 78 ? -18.454 -5.048 15.035 1.00 91.88 78 SER A O 1
ATOM 546 N N . GLY A 1 79 ? -16.357 -4.553 14.399 1.00 92.12 79 GLY A N 1
ATOM 547 C CA . GLY A 1 79 ? -16.483 -4.896 12.988 1.00 92.12 79 GLY A CA 1
ATOM 548 C C . GLY A 1 79 ? -16.923 -3.744 12.081 1.00 92.12 79 GLY A C 1
ATOM 549 O O . GLY A 1 79 ? -17.209 -4.000 10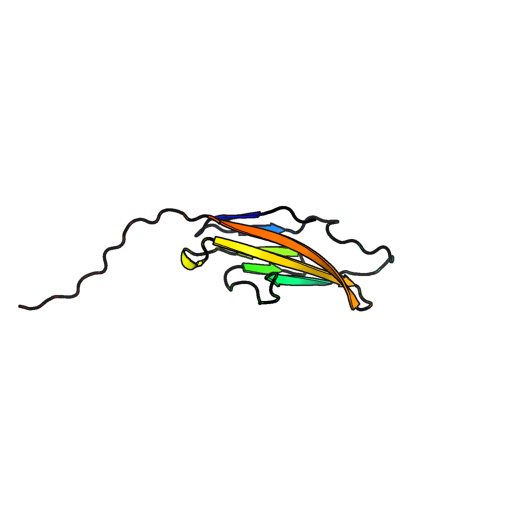.909 1.00 92.12 79 GLY A O 1
ATOM 550 N N . ALA A 1 80 ? -17.001 -2.500 12.567 1.00 94.19 80 ALA A N 1
ATOM 551 C CA . ALA A 1 80 ? -17.236 -1.351 11.699 1.00 94.19 80 ALA A CA 1
ATOM 552 C C . ALA A 1 80 ? -15.942 -0.964 10.974 1.00 94.19 80 ALA A C 1
ATOM 554 O O . ALA A 1 80 ? -14.851 -1.021 11.542 1.00 94.19 80 ALA A O 1
ATOM 555 N N . SER A 1 81 ? -16.061 -0.571 9.704 1.00 95.75 81 SER A N 1
ATOM 556 C CA . SER A 1 81 ? -14.902 -0.296 8.854 1.00 95.75 81 SER A CA 1
ATOM 557 C C . SER A 1 81 ? -14.980 1.059 8.163 1.00 95.75 81 SER A C 1
ATOM 559 O O . SER A 1 81 ? -16.048 1.527 7.765 1.00 95.75 81 SER A O 1
ATOM 561 N N . VAL A 1 82 ? -13.810 1.646 7.930 1.00 95.81 82 VAL A N 1
ATOM 562 C CA . VAL A 1 82 ? -13.602 2.835 7.099 1.00 95.81 82 VAL A CA 1
ATOM 563 C C . VAL A 1 82 ? -12.410 2.602 6.175 1.00 95.81 82 VAL A C 1
ATOM 565 O O . VAL A 1 82 ? -11.454 1.916 6.535 1.00 95.81 82 VAL A O 1
ATOM 568 N N . SER A 1 83 ? -12.445 3.171 4.972 1.00 96.75 83 SER A N 1
ATOM 569 C CA . SER A 1 83 ? -11.399 2.974 3.970 1.00 96.75 83 SER A CA 1
ATOM 570 C C . SER A 1 83 ? -10.861 4.283 3.397 1.00 96.75 83 SER A C 1
ATOM 572 O O . SER A 1 83 ? -11.575 5.281 3.297 1.00 96.75 83 SER A O 1
ATOM 574 N N . SER A 1 84 ? -9.602 4.267 2.962 1.00 97.25 84 SER A N 1
ATOM 575 C CA . SER A 1 84 ? -8.987 5.339 2.178 1.00 97.25 84 SER A CA 1
ATOM 576 C C . SER A 1 84 ? -8.204 4.737 1.018 1.00 97.25 84 SER A C 1
ATOM 578 O O . SER A 1 84 ? -7.432 3.798 1.210 1.00 97.25 84 SER A O 1
ATOM 580 N N . SER A 1 85 ?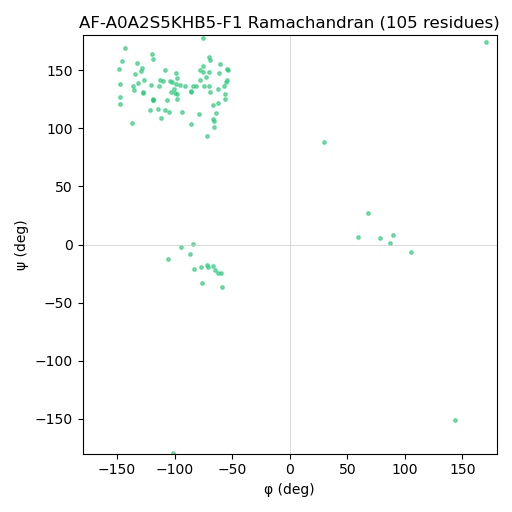 -8.398 5.293 -0.178 1.00 97.31 85 SER A N 1
ATOM 581 C CA . SER A 1 85 ? -7.703 4.850 -1.386 1.00 97.31 85 SER A CA 1
ATOM 582 C C . SER A 1 85 ? -6.653 5.860 -1.841 1.00 97.31 85 SER A C 1
ATOM 584 O O . SER A 1 85 ? -6.813 7.064 -1.626 1.00 97.31 85 SER A O 1
ATOM 586 N N . PHE A 1 86 ? -5.595 5.373 -2.486 1.00 98.25 86 PHE A N 1
ATOM 587 C CA . PHE A 1 86 ? -4.548 6.182 -3.110 1.00 98.25 86 PHE A CA 1
ATOM 588 C C . PHE A 1 86 ? -4.012 5.506 -4.375 1.00 98.25 86 PHE A C 1
ATOM 590 O O . PHE A 1 86 ? -4.127 4.293 -4.546 1.00 98.25 86 PHE A O 1
ATOM 597 N N . SER A 1 87 ? -3.410 6.299 -5.261 1.00 98.31 87 SER A N 1
ATOM 598 C CA . SER A 1 87 ? -2.711 5.786 -6.438 1.00 98.31 87 SER A CA 1
ATOM 599 C C . SER A 1 87 ? -1.233 5.543 -6.137 1.00 98.31 87 SER A C 1
ATOM 601 O O . SER A 1 87 ? -0.580 6.420 -5.564 1.00 98.31 87 SER A O 1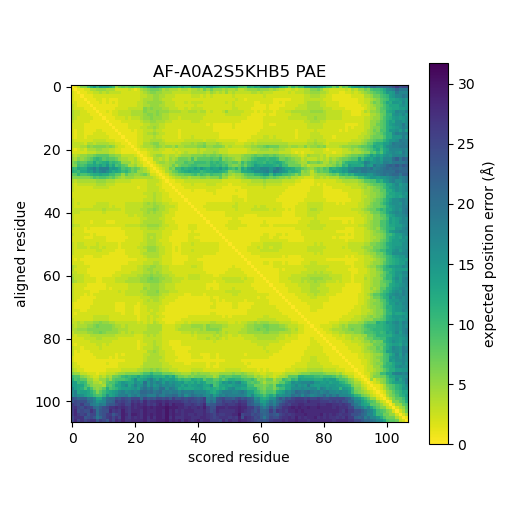
ATOM 603 N N . LEU A 1 88 ? -0.696 4.411 -6.585 1.00 98.50 88 LEU A N 1
ATOM 604 C CA . LEU A 1 88 ? 0.737 4.127 -6.631 1.00 98.50 88 LEU A CA 1
ATOM 605 C C . LEU A 1 88 ? 1.169 4.006 -8.093 1.00 98.50 88 LEU A C 1
ATOM 607 O O . LEU A 1 88 ? 0.709 3.110 -8.798 1.00 98.50 88 LEU A O 1
ATOM 611 N N . THR A 1 89 ? 2.037 4.906 -8.545 1.00 98.50 89 THR A N 1
ATOM 612 C CA . THR A 1 89 ? 2.601 4.861 -9.901 1.00 98.50 89 THR A CA 1
ATOM 613 C C . THR A 1 89 ? 3.978 4.216 -9.872 1.00 98.50 89 THR A C 1
ATOM 615 O O . THR A 1 89 ? 4.853 4.689 -9.151 1.00 98.50 89 THR A O 1
ATOM 618 N N . VAL A 1 90 ? 4.180 3.173 -10.672 1.00 98.19 90 VAL A N 1
ATOM 619 C CA . VAL A 1 90 ? 5.481 2.543 -10.915 1.00 98.19 90 VAL A CA 1
ATOM 620 C C . VAL A 1 90 ? 6.087 3.170 -12.167 1.00 98.19 90 VAL A C 1
ATOM 622 O O . VAL A 1 90 ? 5.539 3.045 -13.264 1.00 98.19 90 VAL A O 1
ATOM 625 N N . ALA A 1 91 ? 7.193 3.887 -11.991 1.00 96.62 91 ALA A N 1
ATOM 626 C CA . ALA A 1 91 ? 7.961 4.473 -13.076 1.00 96.62 91 ALA A CA 1
ATOM 627 C C . ALA A 1 91 ? 8.934 3.446 -13.664 1.00 96.62 91 ALA A C 1
ATOM 629 O O . ALA A 1 91 ? 9.625 2.746 -12.924 1.00 96.62 91 ALA A O 1
ATOM 630 N N . ASN A 1 92 ? 9.003 3.414 -14.991 1.00 93.31 92 ASN A N 1
ATOM 631 C CA . ASN A 1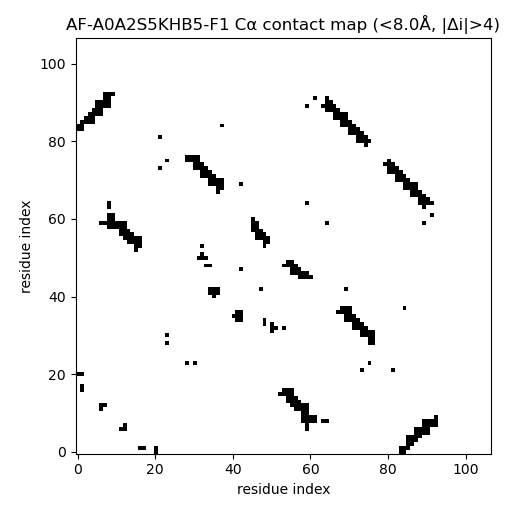 92 ? 9.976 2.614 -15.721 1.00 93.31 92 ASN A CA 1
ATOM 632 C C . ASN A 1 92 ? 11.378 3.252 -15.678 1.00 93.31 92 ASN A C 1
ATOM 634 O O . ASN A 1 92 ? 11.513 4.484 -15.680 1.00 93.31 92 ASN A O 1
ATOM 638 N N . THR A 1 93 ? 12.401 2.407 -15.693 1.00 88.94 93 THR A N 1
ATOM 639 C CA . THR A 1 93 ? 13.822 2.713 -15.810 1.00 88.94 93 THR A CA 1
ATOM 640 C C . THR A 1 93 ? 14.346 2.040 -17.075 1.00 88.94 93 THR A C 1
ATOM 642 O O . THR A 1 93 ? 14.247 0.842 -17.261 1.00 88.94 93 THR A O 1
ATOM 645 N N . ASN A 1 94 ? 14.954 2.801 -17.984 1.00 84.50 94 ASN A N 1
ATOM 646 C CA . ASN A 1 94 ? 15.431 2.195 -19.225 1.00 84.50 94 ASN A CA 1
ATOM 647 C C . ASN A 1 94 ? 16.536 1.146 -18.975 1.00 84.50 94 ASN A C 1
ATOM 649 O O . ASN A 1 94 ? 17.682 1.517 -18.697 1.00 84.50 94 ASN A O 1
ATOM 653 N N . ASP A 1 95 ? 16.229 -0.120 -19.242 1.00 77.06 95 ASP A N 1
ATOM 654 C CA . ASP A 1 95 ? 17.204 -1.208 -19.286 1.00 77.06 95 ASP A CA 1
ATOM 655 C C . ASP A 1 95 ? 18.022 -1.236 -20.585 1.00 77.06 95 ASP A C 1
ATOM 657 O O . ASP A 1 95 ? 17.582 -0.827 -21.666 1.00 77.06 95 ASP A O 1
ATOM 661 N N . ALA A 1 96 ? 19.262 -1.723 -20.493 1.00 78.06 96 ALA A N 1
ATOM 662 C CA . ALA A 1 96 ? 20.107 -1.942 -21.662 1.00 78.06 96 ALA A CA 1
ATOM 663 C C . ALA A 1 96 ? 19.619 -3.166 -22.465 1.00 78.06 96 ALA A C 1
ATOM 665 O O . ALA A 1 96 ? 19.212 -4.163 -21.869 1.00 78.06 96 ALA A O 1
ATOM 666 N N . PRO A 1 97 ? 19.708 -3.151 -23.809 1.00 74.75 97 PRO A N 1
ATOM 667 C CA . PRO A 1 97 ? 19.311 -4.302 -24.611 1.00 74.75 97 PRO A CA 1
ATOM 668 C C . PRO A 1 97 ? 20.183 -5.522 -24.289 1.00 74.75 97 PRO A C 1
ATOM 670 O O . PRO A 1 97 ? 21.413 -5.430 -24.264 1.00 74.75 97 PRO A O 1
ATOM 673 N N . THR A 1 98 ? 19.550 -6.678 -24.100 1.00 79.44 98 THR A N 1
ATOM 674 C CA . THR A 1 98 ? 20.225 -7.972 -23.963 1.00 79.44 98 THR A CA 1
ATOM 675 C C . THR A 1 98 ? 20.212 -8.712 -25.303 1.00 79.44 98 THR A C 1
ATOM 677 O O . THR A 1 98 ? 19.268 -8.611 -26.086 1.00 79.44 98 THR A O 1
ATOM 680 N N . ALA A 1 99 ? 21.292 -9.432 -25.608 1.00 75.00 99 ALA A N 1
ATOM 681 C CA . ALA A 1 99 ? 21.361 -10.308 -26.771 1.00 75.00 99 ALA A CA 1
ATOM 682 C C . ALA A 1 99 ? 21.329 -11.760 -26.295 1.00 75.00 99 ALA A C 1
ATOM 684 O O . ALA A 1 99 ? 22.264 -12.215 -25.633 1.00 75.00 99 ALA A O 1
ATOM 685 N N . ASP A 1 100 ? 20.281 -12.496 -26.657 1.00 76.88 100 ASP A N 1
ATOM 686 C CA . ASP A 1 100 ? 20.265 -13.940 -26.461 1.00 76.88 100 ASP A CA 1
ATOM 687 C C . ASP A 1 100 ? 21.259 -14.604 -27.417 1.00 76.88 100 ASP A C 1
ATOM 689 O O . ASP A 1 100 ? 21.355 -14.269 -28.603 1.00 76.88 100 ASP A O 1
ATOM 693 N N . SER A 1 101 ? 22.027 -15.565 -26.903 1.00 72.44 101 SER A N 1
ATOM 694 C CA . SER A 1 101 ? 22.954 -16.333 -27.733 1.00 72.44 101 SER A CA 1
ATOM 695 C C . SER A 1 101 ? 22.164 -17.191 -28.719 1.00 72.44 101 SER A C 1
ATOM 697 O O . SER A 1 101 ? 21.563 -18.199 -28.344 1.00 72.44 101 SER A O 1
ATOM 699 N N . VAL A 1 102 ? 22.189 -16.812 -29.998 1.00 71.19 102 VAL A N 1
ATOM 700 C CA . VAL A 1 102 ? 21.620 -17.623 -31.077 1.00 71.19 102 VAL A CA 1
ATOM 701 C C . VAL A 1 102 ? 22.452 -18.899 -31.181 1.00 71.19 102 VAL A C 1
ATOM 703 O O . VAL A 1 102 ? 23.570 -18.901 -31.697 1.00 71.19 102 VAL A O 1
ATOM 706 N N . SER A 1 103 ? 21.932 -19.988 -30.622 1.00 67.50 103 SER A N 1
ATOM 707 C CA . SER A 1 103 ? 22.610 -21.280 -30.610 1.00 67.50 103 SER A CA 1
ATOM 708 C C . SER A 1 103 ? 22.725 -21.808 -32.043 1.00 67.50 103 SER A C 1
ATOM 710 O O . SER A 1 103 ? 21.728 -22.200 -32.635 1.00 67.50 103 SER A O 1
ATOM 712 N N . ASN A 1 104 ? 23.944 -21.758 -32.592 1.00 64.62 104 ASN A N 1
ATOM 713 C CA . ASN A 1 104 ? 24.459 -22.502 -33.749 1.00 64.62 104 ASN A CA 1
ATOM 714 C C . ASN A 1 104 ? 23.421 -22.892 -34.828 1.00 64.62 104 ASN A C 1
ATOM 716 O O . ASN A 1 104 ? 22.906 -24.009 -34.839 1.00 64.62 104 ASN A O 1
ATOM 720 N N . GLN A 1 105 ? 23.194 -21.997 -35.792 1.00 58.28 105 GLN A N 1
ATOM 721 C CA . GLN A 1 105 ? 22.627 -22.380 -37.087 1.00 58.28 105 GLN A CA 1
ATOM 722 C C . GLN A 1 105 ? 23.706 -23.148 -37.862 1.00 58.28 105 GLN A C 1
ATOM 724 O O . GLN A 1 105 ? 24.574 -22.549 -38.494 1.00 58.28 105 GLN A O 1
ATOM 729 N N . SER A 1 106 ? 23.698 -24.475 -37.746 1.00 72.62 106 SER A N 1
ATOM 730 C CA . SER A 1 106 ? 24.543 -25.337 -38.574 1.00 72.62 106 SER A CA 1
ATOM 731 C C . SER A 1 106 ? 24.038 -25.297 -40.021 1.00 72.62 106 SER A C 1
ATOM 733 O O . SER A 1 106 ? 22.832 -25.400 -40.245 1.00 72.62 106 SER A O 1
ATOM 735 N N . ALA A 1 107 ? 24.968 -25.079 -40.956 1.00 59.34 107 ALA A N 1
ATOM 736 C CA . ALA A 1 107 ? 24.737 -24.940 -42.397 1.00 59.34 107 ALA A CA 1
ATOM 737 C C . ALA A 1 107 ? 24.286 -26.238 -43.084 1.00 59.34 107 ALA A C 1
ATOM 739 O O . ALA A 1 107 ? 24.670 -27.328 -42.599 1.00 59.34 107 ALA A O 1
#